Protein AF-A0A178MDK0-F1 (afdb_monomer)

Radius of gyration: 32.85 Å; Cα contacts (8 Å, |Δi|>4): 102; chains: 1; bounding box: 62×46×84 Å

Mean predicted aligned error: 22.07 Å

Organism: NCBI:txid1707952

Secondary structure (DSSP, 8-state):
--EEEPTTT--EEETT-SB-TTT--B--TTTTS----TTTT--------HHHHHHHHHHHHHHHHHHHHHHHHHHHHHHT-PPP-PPPPPPP---------------EEEEEEEEEEEEETTEEEEEEEEEEEEEE-

pLDDT: mean 79.76, std 14.76, range [47.38, 97.38]

Solvent-accessible surface area (backbone atoms only — not comparable to full-atom values): 9105 Å² total; per-residue (Å²): 136,77,62,24,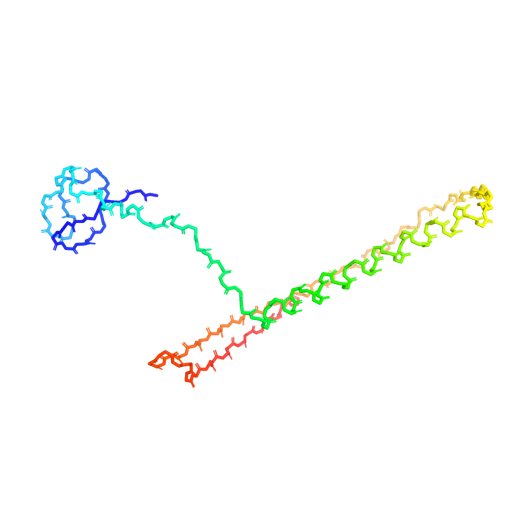44,35,87,89,77,62,49,78,33,60,74,84,48,59,44,36,92,85,79,60,48,75,49,58,89,74,68,36,61,74,82,76,67,92,66,85,75,65,80,78,77,80,81,71,51,76,68,54,50,52,54,55,50,51,55,51,49,54,54,52,51,54,52,51,50,54,53,48,53,54,52,50,47,64,72,71,55,75,79,76,83,77,78,82,76,82,80,78,87,73,78,86,76,81,75,85,81,72,84,82,83,73,69,48,75,48,77,49,75,48,76,49,76,43,68,54,98,89,41,82,75,45,76,48,78,50,77,48,79,46,77,46,118

Structure (mmCIF, N/CA/C/O backbone):
data_AF-A0A178MDK0-F1
#
_entry.id   AF-A0A178MDK0-F1
#
loop_
_atom_site.group_PDB
_atom_site.id
_atom_site.type_symbol
_atom_site.label_atom_id
_atom_site.label_alt_id
_atom_site.label_comp_id
_atom_site.label_asym_id
_atom_site.label_entity_id
_atom_site.label_seq_id
_atom_site.pdbx_PDB_ins_code
_atom_site.Cartn_x
_atom_site.Cartn_y
_atom_site.Cartn_z
_atom_site.occupancy
_atom_site.B_iso_or_equiv
_atom_site.auth_seq_id
_atom_site.auth_comp_id
_atom_site.auth_asym_id
_atom_site.auth_atom_id
_atom_site.pdbx_PDB_model_num
ATOM 1 N N . MET A 1 1 ? -3.480 -18.990 -11.744 1.00 57.44 1 MET A N 1
ATOM 2 C CA . MET A 1 1 ? -3.309 -19.579 -13.086 1.00 57.44 1 MET A CA 1
ATOM 3 C C . MET A 1 1 ? -1.819 -19.578 -13.375 1.00 57.44 1 MET A C 1
ATOM 5 O O . MET A 1 1 ? -1.194 -18.558 -13.122 1.00 57.44 1 MET A O 1
ATOM 9 N N . VAL A 1 2 ? -1.230 -20.722 -13.724 1.00 61.19 2 VAL A N 1
ATOM 10 C CA . VAL A 1 2 ? 0.216 -20.832 -13.983 1.00 61.19 2 VAL A CA 1
ATOM 11 C C . VAL A 1 2 ? 0.414 -20.754 -15.493 1.00 61.19 2 VAL A C 1
ATOM 13 O O . VAL A 1 2 ? -0.247 -21.485 -16.224 1.00 61.19 2 VAL A O 1
ATOM 16 N N . GLU A 1 3 ? 1.285 -19.862 -15.949 1.00 77.38 3 GLU A N 1
ATOM 17 C CA . GLU A 1 3 ? 1.542 -19.607 -17.370 1.00 77.38 3 GLU A CA 1
ATOM 18 C C . GLU A 1 3 ? 2.998 -19.940 -17.720 1.00 77.38 3 GLU A C 1
ATOM 20 O O . GLU A 1 3 ? 3.902 -19.781 -16.898 1.00 77.38 3 GLU A O 1
ATOM 25 N N . ARG A 1 4 ? 3.223 -20.400 -18.954 1.00 81.88 4 ARG A N 1
ATOM 26 C CA . ARG A 1 4 ? 4.541 -20.615 -19.563 1.00 81.88 4 ARG A CA 1
ATOM 27 C C . ARG A 1 4 ? 4.936 -19.393 -20.368 1.00 81.88 4 ARG A C 1
ATOM 29 O O . ARG A 1 4 ? 4.207 -18.977 -21.268 1.00 81.88 4 ARG A O 1
ATOM 36 N N . ILE A 1 5 ? 6.116 -18.854 -20.099 1.00 87.50 5 ILE A N 1
ATOM 37 C CA . ILE A 1 5 ? 6.654 -17.732 -20.868 1.00 87.50 5 ILE A CA 1
ATOM 38 C C . ILE A 1 5 ? 7.420 -18.283 -22.070 1.00 87.50 5 ILE A C 1
ATOM 40 O O . ILE A 1 5 ? 8.320 -19.104 -21.916 1.00 87.50 5 ILE A O 1
ATOM 44 N N . CYS A 1 6 ? 7.070 -17.836 -23.276 1.00 88.19 6 CYS A N 1
ATOM 45 C CA . CYS A 1 6 ? 7.813 -18.202 -24.479 1.00 88.19 6 CYS A CA 1
ATOM 46 C C . CYS A 1 6 ? 9.223 -17.578 -24.455 1.00 88.19 6 CYS A C 1
ATOM 48 O O . CYS A 1 6 ? 9.319 -16.352 -24.369 1.00 88.19 6 CYS A O 1
ATOM 50 N N . PRO A 1 7 ? 10.316 -18.348 -24.614 1.00 84.38 7 PRO A N 1
ATOM 51 C CA . PRO A 1 7 ? 11.670 -17.785 -24.595 1.00 84.38 7 PRO A CA 1
ATOM 52 C C . PRO A 1 7 ? 11.963 -16.885 -25.806 1.00 84.38 7 PRO A C 1
ATOM 54 O O . PRO A 1 7 ? 12.785 -15.979 -25.712 1.00 84.38 7 PRO A O 1
ATOM 57 N N . ALA A 1 8 ? 11.267 -17.086 -26.932 1.00 87.31 8 ALA A N 1
ATOM 58 C CA . ALA A 1 8 ? 11.483 -16.311 -28.154 1.00 87.31 8 ALA A CA 1
ATOM 59 C C . ALA A 1 8 ? 10.805 -14.929 -28.130 1.00 87.31 8 ALA A C 1
ATOM 61 O O . ALA A 1 8 ? 11.395 -13.948 -28.571 1.00 87.31 8 ALA A O 1
ATOM 62 N N . CYS A 1 9 ? 9.564 -14.835 -27.633 1.00 90.44 9 CYS A N 1
ATOM 63 C CA . CYS A 1 9 ? 8.771 -13.595 -27.697 1.00 90.44 9 CYS A CA 1
ATOM 64 C C . CYS A 1 9 ? 8.240 -13.095 -26.346 1.00 90.44 9 CYS A C 1
ATOM 66 O O . CYS A 1 9 ? 7.597 -12.051 -26.293 1.00 90.44 9 CYS A O 1
ATOM 68 N N . ARG A 1 10 ? 8.492 -13.827 -25.253 1.00 88.06 10 ARG A N 1
ATOM 69 C CA . ARG A 1 10 ? 8.030 -13.533 -23.884 1.00 88.06 10 ARG A CA 1
ATOM 70 C C . ARG A 1 10 ? 6.511 -13.462 -23.693 1.00 88.06 10 ARG A C 1
ATOM 72 O O . ARG A 1 10 ? 6.046 -13.000 -22.657 1.00 88.06 10 ARG A O 1
ATOM 79 N N . HIS A 1 11 ? 5.732 -13.962 -24.648 1.00 89.44 11 HIS A N 1
ATOM 80 C CA . HIS A 1 11 ? 4.286 -14.095 -24.493 1.00 89.44 11 HIS A CA 1
ATOM 81 C C . HIS A 1 11 ? 3.939 -15.162 -23.441 1.00 89.44 11 HIS A C 1
ATOM 83 O O . HIS A 1 11 ? 4.583 -16.217 -23.401 1.00 89.44 11 HIS A O 1
ATOM 89 N N . GLY A 1 12 ? 2.924 -14.896 -22.615 1.00 89.12 12 GLY A N 1
ATOM 90 C CA . GLY A 1 12 ? 2.361 -15.861 -21.670 1.00 89.12 12 GLY A CA 1
ATOM 91 C C . GLY A 1 12 ? 1.470 -16.862 -22.397 1.00 89.12 12 GLY A C 1
ATOM 92 O O . GLY A 1 12 ? 0.625 -16.481 -23.200 1.00 89.12 12 GLY A O 1
ATOM 93 N N . ASN A 1 13 ? 1.693 -18.153 -22.175 1.00 88.69 13 ASN A N 1
ATOM 94 C CA . ASN A 1 13 ? 0.929 -19.232 -22.793 1.00 88.69 13 ASN A CA 1
ATOM 95 C C . ASN A 1 13 ? 0.401 -20.181 -21.705 1.00 88.69 13 ASN A C 1
ATOM 97 O O . ASN A 1 13 ? 1.058 -20.350 -20.676 1.00 88.69 13 ASN A O 1
ATOM 101 N N . PRO A 1 14 ? -0.740 -20.851 -21.927 1.00 87.94 14 PRO A N 1
ATOM 102 C CA . PRO A 1 14 ? -1.184 -21.954 -21.077 1.00 87.94 14 PRO A CA 1
ATOM 103 C C . PRO A 1 14 ? -0.124 -23.063 -20.958 1.00 87.94 14 PRO A C 1
ATOM 105 O O . PRO A 1 14 ? 0.680 -23.265 -21.873 1.00 87.94 14 PRO A O 1
ATOM 108 N N . LEU A 1 15 ? -0.126 -23.806 -19.845 1.00 84.12 15 LEU A N 1
ATOM 109 C CA . LEU A 1 15 ? 0.815 -24.913 -19.599 1.00 84.12 15 LEU A CA 1
ATOM 110 C C . LEU A 1 15 ? 0.674 -26.054 -20.616 1.00 84.12 15 LEU A C 1
ATOM 112 O O . LEU A 1 15 ? 1.638 -26.779 -20.864 1.00 84.12 15 LEU A O 1
ATOM 116 N N . GLU A 1 16 ? -0.514 -26.196 -21.195 1.00 84.12 16 GLU A N 1
ATOM 117 C CA . GLU A 1 16 ? -0.902 -27.250 -22.127 1.00 84.12 16 GLU A CA 1
ATOM 118 C C . GLU A 1 16 ? -0.409 -26.977 -23.558 1.00 84.12 16 GLU A C 1
ATOM 120 O O . GLU A 1 16 ? -0.311 -27.900 -24.373 1.00 84.12 16 GLU A O 1
ATOM 125 N N . ASN A 1 17 ? -0.066 -25.724 -23.877 1.00 86.44 17 ASN A N 1
ATOM 126 C 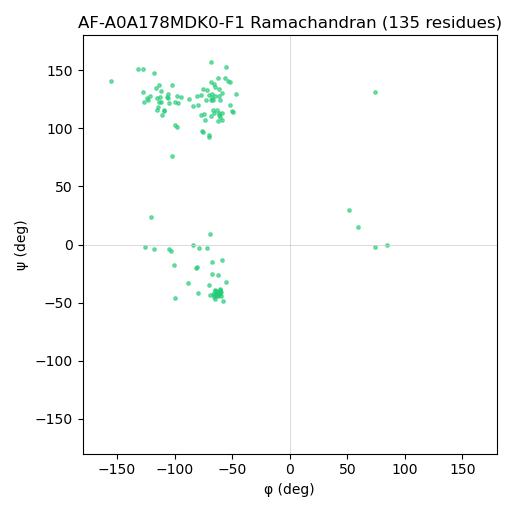CA . ASN A 1 17 ? 0.360 -25.341 -25.216 1.00 86.44 17 ASN A CA 1
ATOM 127 C C . ASN A 1 17 ? 1.770 -25.866 -25.522 1.00 86.44 17 ASN A C 1
ATOM 129 O O . ASN A 1 17 ? 2.742 -25.549 -24.837 1.00 86.44 17 ASN A O 1
ATOM 133 N N . ARG A 1 18 ? 1.893 -26.625 -26.620 1.00 86.81 18 ARG A N 1
ATOM 134 C CA . ARG A 1 18 ? 3.187 -27.093 -27.159 1.00 86.81 18 ARG A CA 1
ATOM 135 C C . ARG A 1 18 ? 3.903 -26.042 -28.011 1.00 86.81 18 ARG A C 1
ATOM 137 O O . ARG A 1 18 ? 5.113 -26.132 -28.192 1.00 86.81 18 ARG A O 1
ATOM 144 N N . TYR A 1 19 ? 3.161 -25.057 -28.512 1.00 89.94 19 TYR A N 1
ATOM 145 C CA . TYR A 1 19 ? 3.654 -23.966 -29.350 1.00 89.94 19 TYR A CA 1
ATOM 146 C C . TYR A 1 19 ? 3.132 -22.628 -28.832 1.00 89.94 19 TYR A C 1
ATOM 148 O O . TYR A 1 19 ? 2.048 -22.556 -28.250 1.00 89.94 19 TYR A O 1
ATOM 156 N N . CYS A 1 20 ? 3.896 -21.562 -29.050 1.00 92.12 20 CYS A N 1
ATOM 157 C CA . CYS A 1 20 ? 3.491 -20.224 -28.658 1.00 92.12 20 CYS A CA 1
ATOM 158 C C . CYS A 1 20 ? 2.342 -19.706 -29.533 1.00 92.12 20 CYS A C 1
ATOM 160 O O . CYS A 1 20 ? 2.469 -19.667 -30.755 1.00 92.12 20 CYS A O 1
ATOM 162 N N . GLY A 1 21 ? 1.269 -19.218 -28.905 1.00 91.50 21 GLY A N 1
ATOM 163 C CA . GLY A 1 21 ? 0.131 -18.607 -29.601 1.00 91.50 21 GLY A CA 1
ATOM 164 C C . GLY A 1 21 ? 0.446 -17.276 -30.296 1.00 91.50 21 GLY A C 1
ATOM 165 O O . GLY A 1 21 ? -0.335 -16.839 -31.132 1.00 91.50 21 GLY A O 1
ATOM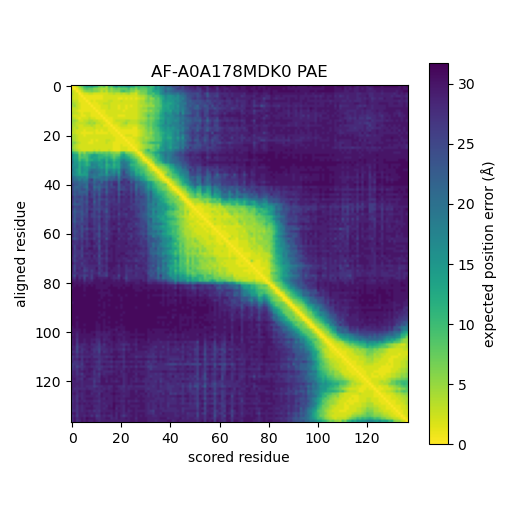 166 N N . ALA A 1 22 ? 1.582 -16.642 -29.980 1.00 93.94 22 ALA A N 1
ATOM 167 C CA . ALA A 1 22 ? 1.999 -15.375 -30.583 1.00 93.94 22 ALA A CA 1
ATOM 168 C C . ALA A 1 22 ? 3.039 -15.544 -31.703 1.00 93.94 22 ALA A C 1
ATOM 170 O O . ALA A 1 22 ? 2.906 -14.928 -32.754 1.00 93.94 22 ALA A O 1
ATOM 171 N N . CYS A 1 23 ? 4.082 -16.359 -31.494 1.00 93.62 23 CYS A N 1
ATOM 172 C CA . CYS A 1 23 ? 5.189 -16.492 -32.454 1.00 93.62 23 CYS A CA 1
ATOM 173 C C . CYS A 1 23 ? 5.365 -17.896 -33.055 1.00 93.62 23 CYS A C 1
ATOM 175 O O . CYS A 1 23 ? 6.256 -18.089 -33.875 1.00 93.62 23 CYS A O 1
ATOM 177 N N . GLY A 1 24 ? 4.578 -18.890 -32.630 1.00 92.19 24 GLY A N 1
ATOM 178 C CA . GLY A 1 24 ? 4.662 -20.267 -33.132 1.00 92.19 24 GLY A CA 1
ATOM 179 C C . GLY A 1 24 ? 5.868 -21.083 -32.647 1.00 92.19 24 GLY A C 1
ATOM 180 O O . GLY A 1 24 ? 5.960 -22.265 -32.967 1.00 92.19 24 GLY A O 1
ATOM 181 N N . ALA A 1 25 ? 6.781 -20.505 -31.858 1.00 90.38 25 ALA A N 1
ATOM 182 C CA . ALA A 1 25 ? 7.943 -21.226 -31.332 1.00 90.38 25 ALA A CA 1
ATOM 183 C C . ALA A 1 25 ? 7.531 -22.394 -30.419 1.00 90.38 25 ALA A C 1
ATOM 185 O O . ALA A 1 25 ? 6.567 -22.282 -29.656 1.00 90.38 25 ALA A O 1
ATOM 186 N N . ALA A 1 26 ? 8.275 -23.502 -30.474 1.00 88.88 26 ALA A N 1
ATOM 187 C CA . ALA A 1 26 ? 8.051 -24.655 -29.606 1.00 88.88 26 ALA A CA 1
ATOM 188 C C . ALA A 1 26 ? 8.314 -24.293 -28.134 1.00 88.88 26 ALA A C 1
ATOM 190 O O . ALA A 1 26 ? 9.304 -23.641 -27.808 1.00 88.88 26 ALA A O 1
ATOM 191 N N . LEU A 1 27 ? 7.417 -24.726 -27.248 1.00 85.44 27 LEU A N 1
ATOM 192 C CA . LEU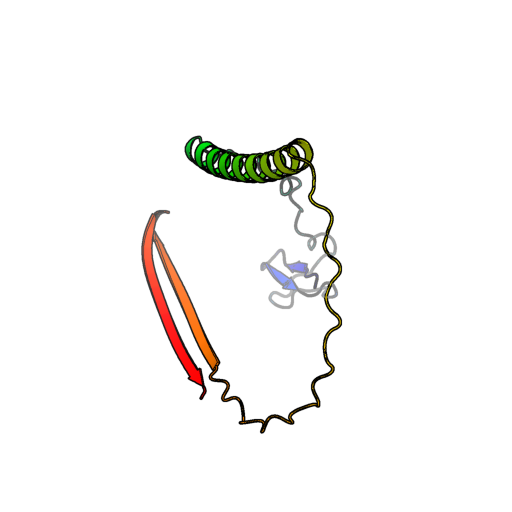 A 1 27 ? 7.514 -24.544 -25.801 1.00 85.44 27 LEU A CA 1
ATOM 193 C C . LEU A 1 27 ? 7.979 -25.866 -25.175 1.00 85.44 27 LEU A C 1
ATOM 195 O O . LEU A 1 27 ? 7.185 -26.641 -24.637 1.00 85.44 27 LEU A O 1
ATOM 199 N N . THR A 1 28 ? 9.272 -26.160 -25.311 1.00 74.75 28 THR A N 1
ATOM 200 C CA . THR A 1 28 ? 9.928 -27.345 -24.743 1.00 74.75 28 THR A CA 1
ATOM 201 C C . THR A 1 28 ? 9.827 -27.336 -23.216 1.00 74.75 28 THR A C 1
ATOM 203 O O . THR A 1 28 ? 10.010 -26.311 -22.566 1.00 74.75 28 THR A O 1
ATOM 206 N N . GLY A 1 29 ? 9.466 -28.483 -22.626 1.00 65.00 29 GLY A N 1
ATOM 207 C CA . GLY A 1 29 ? 8.927 -28.589 -21.259 1.00 65.00 29 GLY A CA 1
ATOM 208 C C . GLY A 1 29 ? 9.805 -28.073 -20.111 1.00 65.00 29 GLY A C 1
ATOM 209 O O . GLY A 1 29 ? 9.273 -27.876 -19.021 1.00 65.00 29 GLY A O 1
ATOM 210 N N . ASN A 1 30 ? 11.089 -27.804 -20.358 1.00 60.62 30 ASN A N 1
ATOM 211 C CA . ASN A 1 30 ? 12.027 -27.266 -19.370 1.00 60.62 30 ASN A CA 1
ATOM 212 C C . ASN A 1 30 ? 12.269 -25.753 -19.497 1.00 60.62 30 ASN A C 1
ATOM 214 O O . ASN A 1 30 ? 12.708 -25.144 -18.528 1.00 60.62 30 ASN A O 1
ATOM 218 N N . ASP A 1 31 ? 11.935 -25.125 -20.629 1.00 58.94 31 ASP A N 1
ATOM 219 C CA . ASP A 1 31 ? 12.211 -23.694 -20.871 1.00 58.94 31 ASP A CA 1
ATOM 220 C C . ASP A 1 31 ? 11.132 -22.766 -20.288 1.00 58.94 31 ASP A C 1
ATOM 222 O O . ASP A 1 31 ? 11.195 -21.545 -20.407 1.00 58.94 31 ASP A O 1
ATOM 226 N N . ALA A 1 32 ? 10.108 -23.356 -19.669 1.00 55.69 32 ALA A N 1
ATOM 227 C CA . ALA A 1 32 ? 8.876 -22.688 -19.277 1.00 55.69 32 ALA A CA 1
ATOM 228 C C . ALA A 1 32 ? 8.746 -22.395 -17.775 1.00 55.69 32 ALA A C 1
ATOM 230 O O . ALA A 1 32 ? 7.767 -21.778 -17.352 1.00 55.69 32 ALA A O 1
ATOM 231 N N . LEU A 1 33 ? 9.707 -22.831 -16.962 1.00 60.44 33 LEU A N 1
ATOM 232 C CA . LEU A 1 33 ? 9.801 -22.428 -15.566 1.00 60.44 33 LEU A CA 1
ATOM 233 C C . LEU A 1 33 ? 10.861 -21.338 -15.510 1.00 60.44 33 LEU A C 1
ATOM 235 O O . LEU A 1 33 ? 12.049 -21.626 -15.620 1.00 60.44 33 LEU A O 1
ATOM 239 N N . ALA A 1 34 ? 10.426 -20.081 -15.395 1.00 56.66 34 ALA A N 1
ATOM 240 C CA . ALA A 1 34 ? 11.345 -18.971 -15.179 1.00 56.66 34 ALA A CA 1
ATOM 241 C C . ALA A 1 34 ? 12.335 -19.357 -14.060 1.00 56.66 34 ALA A C 1
ATOM 243 O O . ALA A 1 34 ? 11.875 -19.833 -13.013 1.00 56.66 34 ALA A O 1
ATOM 244 N N . PRO A 1 35 ? 13.659 -19.198 -14.262 1.00 55.38 35 PRO A N 1
ATOM 245 C CA . PRO A 1 35 ? 14.643 -19.460 -13.224 1.00 55.38 35 PRO A CA 1
ATOM 246 C C . PRO A 1 35 ? 14.221 -18.732 -11.951 1.00 55.38 35 PRO A C 1
ATOM 248 O O . PRO A 1 35 ? 14.109 -17.505 -11.918 1.00 55.38 35 PRO A O 1
ATOM 251 N N . ARG A 1 36 ? 13.897 -19.494 -10.906 1.00 55.69 36 ARG A N 1
ATOM 252 C CA . ARG A 1 36 ? 13.585 -18.919 -9.606 1.00 55.69 36 ARG A CA 1
ATOM 253 C C . ARG A 1 36 ? 14.918 -18.506 -9.001 1.00 55.69 36 ARG A C 1
ATOM 255 O O . ARG A 1 36 ? 15.615 -19.352 -8.454 1.00 55.69 36 ARG A O 1
ATOM 262 N N . GLU A 1 37 ? 15.271 -17.231 -9.138 1.00 61.56 37 GLU A N 1
ATOM 263 C CA . GLU A 1 37 ? 16.434 -16.637 -8.475 1.00 61.56 37 GLU A CA 1
ATOM 264 C C . GLU A 1 37 ? 16.393 -16.997 -6.975 1.00 61.56 37 GLU A C 1
ATOM 266 O O . GLU A 1 37 ? 15.473 -16.565 -6.266 1.00 61.56 37 GLU A O 1
ATOM 271 N N . PRO A 1 38 ? 17.350 -17.791 -6.456 1.00 58.44 38 PRO A N 1
ATOM 272 C CA . PRO A 1 38 ? 17.335 -18.271 -5.072 1.00 58.44 38 PRO A CA 1
ATOM 273 C C . PRO A 1 38 ? 17.582 -17.167 -4.020 1.00 58.44 38 PRO A C 1
ATOM 275 O O . PRO A 1 38 ? 17.723 -17.468 -2.839 1.00 58.44 38 PRO A O 1
ATOM 278 N N . GLY A 1 39 ? 17.601 -15.887 -4.414 1.00 56.69 39 GLY A N 1
ATOM 279 C CA . GLY A 1 39 ? 17.846 -14.736 -3.536 1.00 56.69 39 GLY A CA 1
ATOM 280 C C . GLY A 1 39 ? 16.613 -13.919 -3.127 1.00 56.69 39 GLY A C 1
ATOM 281 O O . GLY A 1 39 ? 16.734 -13.021 -2.297 1.00 56.69 39 GLY A O 1
ATOM 282 N N . ALA A 1 40 ? 15.418 -14.198 -3.661 1.00 57.41 40 ALA A N 1
ATOM 283 C CA . ALA A 1 40 ? 14.243 -13.330 -3.466 1.00 57.41 40 ALA A CA 1
ATOM 284 C C . ALA A 1 40 ? 13.626 -13.355 -2.048 1.00 57.41 40 ALA A C 1
ATOM 286 O O . ALA A 1 40 ? 12.672 -12.626 -1.783 1.00 57.41 40 ALA A O 1
ATOM 287 N N . LEU A 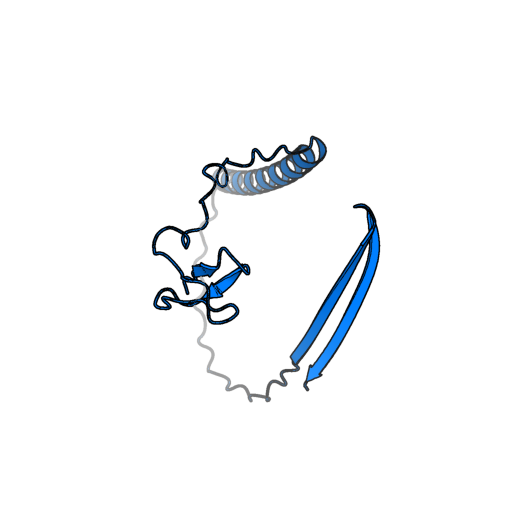1 41 ? 14.151 -14.180 -1.135 1.00 60.19 41 LEU A N 1
ATOM 288 C CA . LEU A 1 41 ? 13.659 -14.318 0.243 1.00 60.19 41 LEU A CA 1
ATOM 289 C C . LEU A 1 41 ? 14.724 -13.984 1.296 1.00 60.19 41 LEU A C 1
ATOM 291 O O . LEU A 1 41 ? 14.624 -14.440 2.434 1.00 60.19 41 LEU A O 1
ATOM 295 N N . ALA A 1 42 ? 15.738 -13.185 0.953 1.00 63.44 42 ALA A N 1
ATOM 296 C CA . ALA A 1 42 ? 16.598 -12.618 1.984 1.00 63.44 42 ALA A CA 1
ATOM 297 C C . ALA A 1 42 ? 15.735 -11.741 2.917 1.00 63.44 42 ALA A C 1
ATOM 299 O O . ALA A 1 42 ? 15.040 -10.843 2.423 1.00 63.44 42 ALA A O 1
ATOM 300 N N . PRO A 1 43 ? 15.734 -11.978 4.244 1.00 62.00 43 PRO A N 1
ATOM 301 C CA . PRO A 1 43 ? 15.036 -11.103 5.170 1.00 62.00 43 PRO A CA 1
ATOM 302 C C . PRO A 1 43 ? 15.625 -9.704 5.009 1.00 62.00 43 PRO A C 1
ATOM 304 O O . PRO A 1 43 ? 16.801 -9.475 5.291 1.00 62.00 43 PRO A O 1
ATOM 307 N N . ARG A 1 44 ? 14.814 -8.767 4.507 1.00 62.09 44 ARG A N 1
ATOM 308 C CA . ARG A 1 44 ? 15.174 -7.352 4.480 1.00 62.09 44 ARG A CA 1
ATOM 309 C C . ARG A 1 44 ? 15.429 -6.935 5.920 1.00 62.09 44 ARG A C 1
ATOM 311 O O . ARG A 1 44 ? 14.492 -6.809 6.706 1.00 62.09 44 ARG A O 1
ATOM 318 N N . THR A 1 45 ? 16.693 -6.731 6.267 1.00 68.69 45 THR A N 1
ATOM 319 C CA . THR A 1 45 ? 17.052 -6.044 7.498 1.00 68.69 45 THR A CA 1
ATOM 320 C C . THR A 1 45 ? 16.495 -4.630 7.379 1.00 68.69 45 THR A C 1
ATOM 322 O O . THR A 1 45 ? 16.947 -3.817 6.576 1.00 68.69 45 THR A O 1
ATOM 325 N N . LEU A 1 46 ? 15.419 -4.357 8.117 1.00 69.12 46 LEU A N 1
ATOM 326 C CA . LEU A 1 46 ? 14.835 -3.026 8.198 1.00 69.12 46 LEU A CA 1
ATOM 327 C C . LEU A 1 46 ? 15.808 -2.153 8.992 1.00 69.12 46 LEU A C 1
ATOM 329 O O . LEU A 1 46 ? 15.778 -2.121 10.219 1.00 69.12 46 LEU A O 1
ATOM 333 N N . SER A 1 47 ? 16.710 -1.472 8.292 1.00 71.19 47 SER A N 1
ATOM 334 C CA . SER A 1 47 ? 17.557 -0.442 8.882 1.00 71.19 47 SER A CA 1
ATOM 335 C C . SER A 1 47 ? 16.685 0.769 9.216 1.00 71.19 47 SER A C 1
ATOM 337 O O . SER A 1 47 ? 16.402 1.600 8.352 1.00 71.19 47 SER A O 1
ATOM 339 N N . LEU A 1 48 ? 16.211 0.843 10.459 1.00 77.31 48 LEU A N 1
ATOM 340 C CA . LEU A 1 48 ? 15.476 2.000 10.961 1.00 77.31 48 LEU A CA 1
ATOM 341 C C . LEU A 1 48 ? 16.439 3.170 11.160 1.00 77.31 48 LEU A C 1
ATOM 343 O O . LEU A 1 48 ? 17.499 3.025 11.770 1.00 77.31 48 LEU A O 1
ATOM 347 N N . SER A 1 49 ? 16.056 4.349 10.675 1.00 84.50 49 SER A N 1
ATOM 348 C CA . SER A 1 49 ? 16.828 5.560 10.935 1.00 84.50 49 SER A CA 1
ATOM 349 C C . SER A 1 49 ? 16.744 5.956 12.421 1.00 84.50 49 SER A C 1
ATOM 351 O O . SER A 1 49 ? 15.762 5.632 13.102 1.00 84.50 49 SER A O 1
ATOM 353 N N . PRO A 1 50 ? 17.721 6.719 12.952 1.00 83.50 50 PRO A N 1
ATOM 354 C CA . PRO A 1 50 ? 17.666 7.223 14.328 1.00 83.50 50 PRO A CA 1
ATOM 355 C C . PRO A 1 50 ? 16.388 8.020 14.635 1.00 83.50 50 PRO A C 1
ATOM 357 O O . PRO A 1 50 ? 15.876 7.979 15.755 1.00 83.50 50 PRO A O 1
ATOM 360 N N . ALA A 1 51 ? 15.839 8.719 13.636 1.00 83.44 51 ALA A N 1
ATOM 361 C CA . ALA A 1 51 ? 14.586 9.456 13.763 1.00 83.44 51 ALA A CA 1
ATOM 362 C C . ALA A 1 51 ? 13.374 8.519 13.919 1.00 83.44 51 ALA A C 1
ATOM 364 O O . ALA A 1 51 ? 12.538 8.745 14.793 1.00 83.44 51 ALA A O 1
ATOM 365 N N . GLN A 1 52 ? 13.310 7.435 13.137 1.00 84.44 52 GLN A N 1
ATOM 366 C CA . GLN A 1 52 ? 12.251 6.425 13.252 1.00 84.44 52 GLN A CA 1
ATOM 367 C C . GLN A 1 52 ? 12.302 5.702 14.604 1.00 84.44 52 GLN A C 1
ATOM 369 O O . GLN A 1 52 ? 11.263 5.510 15.233 1.00 84.44 52 GLN A O 1
ATOM 374 N N . MET A 1 53 ? 13.500 5.378 15.110 1.00 86.12 53 MET A N 1
ATOM 375 C CA . MET A 1 53 ? 13.653 4.801 16.453 1.00 86.12 53 MET A CA 1
ATOM 376 C C . MET A 1 53 ? 13.114 5.723 17.552 1.00 86.12 53 MET A C 1
ATOM 378 O O . MET A 1 53 ? 12.441 5.251 18.468 1.00 86.12 53 MET A O 1
ATOM 382 N N . ARG A 1 54 ? 13.348 7.039 17.453 1.00 85.44 54 ARG A N 1
ATOM 383 C CA . ARG A 1 54 ? 12.800 8.015 18.413 1.00 85.44 54 ARG A CA 1
ATOM 384 C C . ARG A 1 54 ? 11.273 8.046 18.402 1.00 85.44 54 ARG A C 1
ATOM 386 O O . ARG A 1 54 ? 10.667 8.093 19.468 1.00 85.44 54 ARG A O 1
ATOM 393 N N . GLN A 1 55 ? 10.656 7.989 17.224 1.00 84.88 55 GLN A N 1
ATOM 394 C CA . GLN A 1 55 ? 9.195 7.986 17.095 1.00 84.88 55 GLN A CA 1
ATOM 395 C C . GLN A 1 55 ? 8.570 6.714 17.682 1.00 84.88 55 GLN A C 1
ATOM 397 O O . GLN A 1 55 ? 7.621 6.799 18.460 1.00 84.88 55 GLN A O 1
ATOM 402 N N . ILE A 1 56 ? 9.141 5.545 17.373 1.00 85.50 56 ILE A N 1
ATOM 403 C CA . ILE A 1 56 ? 8.687 4.260 17.927 1.00 85.50 56 ILE A CA 1
ATOM 404 C C . ILE A 1 56 ? 8.861 4.245 19.453 1.00 85.50 56 ILE A C 1
ATOM 406 O O . ILE A 1 56 ? 7.945 3.855 20.178 1.00 85.50 56 ILE A O 1
ATOM 410 N N . GLY A 1 57 ? 10.002 4.729 19.953 1.00 87.81 57 GLY A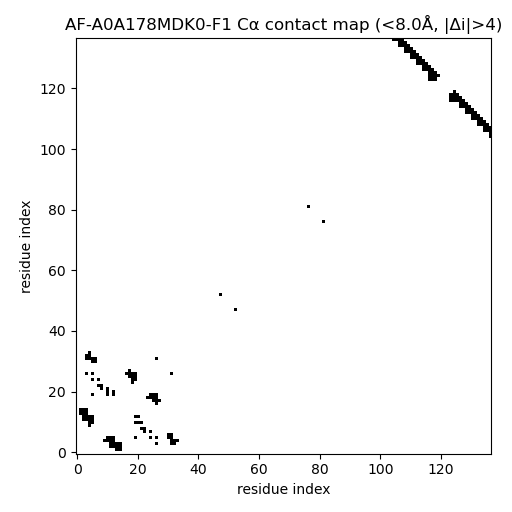 N 1
ATOM 411 C CA . GLY A 1 57 ? 10.266 4.834 21.387 1.00 87.81 57 GLY A CA 1
ATOM 412 C C . GLY A 1 57 ? 9.271 5.743 22.115 1.00 87.81 57 GLY A C 1
ATOM 413 O O . GLY A 1 57 ? 8.774 5.378 23.178 1.00 87.81 57 GLY A O 1
ATOM 414 N N . ALA A 1 58 ? 8.921 6.891 21.528 1.00 87.06 58 ALA A N 1
ATOM 415 C CA . ALA A 1 58 ? 7.940 7.807 22.108 1.00 87.06 58 ALA A CA 1
ATOM 416 C C . ALA A 1 58 ? 6.540 7.176 22.209 1.00 87.06 58 ALA A C 1
ATOM 418 O O . ALA A 1 58 ? 5.885 7.287 23.246 1.00 87.06 58 ALA A O 1
ATOM 419 N N . ALA A 1 59 ? 6.099 6.465 21.166 1.00 86.62 59 ALA A N 1
ATOM 420 C CA . ALA A 1 59 ? 4.815 5.766 21.177 1.00 86.62 59 ALA A CA 1
ATOM 421 C C . ALA A 1 59 ? 4.770 4.655 22.242 1.00 86.62 59 ALA A C 1
ATOM 423 O O . ALA A 1 59 ? 3.795 4.545 22.987 1.00 86.62 59 ALA A O 1
ATOM 424 N N . LEU A 1 60 ? 5.850 3.874 22.366 1.00 92.31 60 LEU A N 1
ATOM 425 C CA . LEU A 1 60 ? 5.977 2.840 23.397 1.00 92.31 60 LEU A CA 1
ATOM 426 C C . LEU A 1 60 ? 5.936 3.426 24.815 1.00 92.31 60 LEU A C 1
ATOM 428 O O . LEU A 1 60 ? 5.264 2.872 25.685 1.00 92.31 60 LEU A O 1
ATOM 432 N N . ALA A 1 61 ? 6.606 4.559 25.046 1.00 91.62 61 ALA A N 1
ATOM 433 C CA . ALA A 1 61 ? 6.615 5.223 26.347 1.00 91.62 61 ALA A CA 1
ATOM 434 C C . ALA A 1 61 ? 5.213 5.690 26.772 1.00 91.62 61 ALA A C 1
ATOM 436 O O . ALA A 1 61 ? 4.814 5.485 27.920 1.00 91.62 61 ALA A O 1
ATOM 437 N N . LEU A 1 62 ? 4.437 6.260 25.843 1.00 90.12 62 LEU A N 1
ATOM 438 C CA . LEU A 1 62 ? 3.052 6.661 26.107 1.00 90.12 62 LEU A CA 1
ATOM 439 C C . LEU A 1 62 ? 2.169 5.453 26.447 1.00 90.12 62 LEU A C 1
ATOM 441 O O . LEU A 1 62 ? 1.419 5.498 27.422 1.00 90.12 62 LEU A O 1
ATOM 445 N N . GLY A 1 63 ? 2.305 4.349 25.705 1.00 88.31 63 GLY A N 1
ATOM 446 C CA . GLY A 1 63 ? 1.602 3.101 26.012 1.00 88.31 63 GLY A CA 1
ATOM 447 C C . GLY A 1 63 ? 1.929 2.578 27.415 1.00 88.31 63 GLY A C 1
ATOM 448 O O . GLY A 1 63 ? 1.022 2.316 28.207 1.00 88.31 63 GLY A O 1
ATOM 449 N N . ALA A 1 64 ? 3.213 2.515 27.774 1.00 92.81 64 ALA A N 1
ATOM 450 C CA . ALA A 1 64 ? 3.648 2.080 29.102 1.00 92.81 64 ALA A CA 1
ATOM 451 C C . ALA A 1 64 ? 3.105 2.979 30.230 1.00 92.81 64 ALA A C 1
ATOM 453 O O . ALA A 1 64 ? 2.680 2.471 31.270 1.00 92.81 64 ALA A O 1
ATOM 454 N N . ALA A 1 65 ? 3.050 4.297 30.014 1.00 91.88 65 ALA A N 1
ATOM 455 C CA . ALA A 1 65 ? 2.498 5.237 30.986 1.00 91.88 65 ALA A CA 1
ATOM 456 C C . ALA A 1 65 ? 1.004 4.988 31.252 1.00 91.88 65 ALA A C 1
ATOM 458 O O . ALA A 1 65 ? 0.582 4.978 32.408 1.00 91.88 65 ALA A O 1
ATOM 459 N N . THR A 1 66 ? 0.205 4.722 30.212 1.00 90.12 66 THR A N 1
ATOM 460 C CA . THR A 1 66 ? -1.229 4.419 30.393 1.00 90.12 66 THR A CA 1
ATOM 461 C C . THR A 1 66 ? -1.455 3.149 31.214 1.00 90.12 66 THR A C 1
ATOM 463 O O . THR A 1 66 ? -2.281 3.143 32.129 1.00 90.12 66 THR A O 1
ATOM 466 N N . LEU A 1 67 ? -0.663 2.100 30.965 1.00 91.44 67 LEU A N 1
ATOM 467 C CA . LEU A 1 67 ? -0.721 0.861 31.742 1.00 91.44 67 LEU A CA 1
ATOM 468 C C . LEU A 1 67 ? -0.320 1.091 33.203 1.00 91.44 67 LEU A C 1
ATOM 470 O O . LEU A 1 67 ? -0.992 0.596 34.108 1.00 91.44 67 LEU A O 1
ATOM 474 N N . ALA A 1 68 ? 0.730 1.879 33.452 1.00 92.56 68 ALA A N 1
ATOM 475 C CA . ALA A 1 68 ? 1.163 2.212 34.806 1.00 92.56 68 ALA A CA 1
ATOM 476 C C . ALA A 1 68 ? 0.071 2.950 35.603 1.00 92.56 68 ALA A C 1
ATOM 478 O O . ALA A 1 68 ? -0.126 2.661 36.785 1.00 92.56 68 ALA A O 1
ATOM 479 N N . VAL A 1 69 ? -0.682 3.850 34.959 1.00 93.62 69 VAL A N 1
ATOM 480 C CA . VAL A 1 69 ? -1.800 4.570 35.591 1.00 93.62 69 VAL A CA 1
ATOM 481 C C . VAL A 1 69 ? -2.934 3.618 35.982 1.00 93.62 69 VAL A C 1
ATOM 483 O O . VAL A 1 69 ? -3.406 3.677 37.118 1.00 93.62 69 VAL A O 1
ATOM 486 N N . GLU A 1 70 ? -3.357 2.713 35.095 1.00 89.19 70 GLU A N 1
ATOM 487 C CA . GLU A 1 70 ? -4.436 1.758 35.405 1.00 89.19 70 GLU A CA 1
ATOM 488 C C . GLU A 1 70 ? -4.034 0.763 36.502 1.00 89.19 70 GLU A C 1
ATOM 490 O O . GLU A 1 70 ? -4.791 0.537 37.453 1.00 89.19 70 GLU A O 1
ATOM 495 N N . VAL A 1 71 ? -2.809 0.228 36.437 1.00 93.75 71 VAL A N 1
ATOM 496 C CA . VAL A 1 71 ? -2.270 -0.657 37.481 1.00 93.75 71 VAL A CA 1
ATOM 497 C C . VAL A 1 71 ? -2.168 0.085 38.815 1.00 93.75 71 VAL A C 1
ATOM 499 O O . VAL A 1 71 ? -2.608 -0.434 39.844 1.00 93.75 71 VAL A O 1
ATOM 502 N N . GLY A 1 72 ? -1.667 1.324 38.807 1.00 91.94 72 GLY A N 1
ATOM 503 C CA . GLY A 1 72 ? -1.595 2.177 39.992 1.00 91.94 72 GLY A CA 1
ATOM 504 C C . GLY A 1 72 ? -2.973 2.444 40.601 1.00 91.94 72 GLY A C 1
ATOM 505 O O . GLY A 1 72 ? -3.156 2.296 41.809 1.00 91.94 72 GLY A O 1
ATOM 506 N N . LYS A 1 73 ? -3.980 2.744 39.773 1.00 90.00 73 LYS A N 1
ATOM 507 C CA . LYS A 1 73 ? -5.370 2.956 40.208 1.00 90.00 73 LYS A CA 1
ATOM 508 C C . LYS A 1 73 ? -5.995 1.691 40.796 1.00 90.00 73 LYS A C 1
ATOM 510 O O . LYS A 1 73 ? -6.747 1.769 41.770 1.00 90.00 73 LYS A O 1
ATOM 515 N N . ALA A 1 74 ? -5.722 0.524 40.216 1.00 88.62 74 ALA A N 1
ATOM 516 C CA . ALA A 1 74 ? -6.190 -0.757 40.740 1.00 88.62 74 ALA A CA 1
ATOM 517 C C . ALA A 1 74 ? -5.535 -1.091 42.090 1.00 88.62 74 ALA A C 1
ATOM 519 O O . ALA A 1 74 ? -6.221 -1.506 43.026 1.00 88.62 74 ALA A O 1
ATOM 520 N N . TRP A 1 75 ? -4.229 -0.851 42.220 1.00 91.50 75 TRP A N 1
ATOM 521 C CA . TRP A 1 75 ? -3.499 -1.035 43.472 1.00 91.50 75 TRP A CA 1
ATOM 522 C C . TRP A 1 75 ? -3.981 -0.077 44.570 1.00 91.50 75 TRP A C 1
ATOM 524 O O . TRP A 1 75 ? -4.240 -0.509 45.694 1.00 91.50 75 TRP A O 1
ATOM 534 N N . LEU A 1 76 ? -4.202 1.201 44.236 1.00 89.56 76 LEU A N 1
ATOM 535 C CA . LEU A 1 76 ? -4.706 2.205 45.177 1.00 89.56 76 LEU A CA 1
ATOM 536 C C . LEU A 1 76 ? -6.105 1.839 45.702 1.00 89.56 76 LEU A C 1
ATOM 538 O O . LEU A 1 76 ? -6.347 1.920 46.903 1.00 89.56 76 LEU A O 1
ATOM 542 N N . ARG A 1 77 ? -7.007 1.361 44.827 1.00 86.38 77 ARG A N 1
ATOM 543 C CA . ARG A 1 77 ? -8.341 0.864 45.224 1.00 86.38 77 ARG A CA 1
ATOM 544 C C . ARG A 1 77 ? -8.265 -0.319 46.188 1.00 86.38 77 ARG A C 1
ATOM 546 O O . ARG A 1 77 ? -9.034 -0.366 47.141 1.00 86.38 77 ARG A O 1
ATOM 553 N N . ARG A 1 78 ? -7.328 -1.251 45.975 1.00 85.00 78 ARG A N 1
ATOM 554 C CA . ARG A 1 78 ? -7.098 -2.363 46.914 1.00 85.00 78 ARG A CA 1
ATOM 555 C C . ARG A 1 78 ? -6.593 -1.864 48.266 1.00 85.00 78 ARG A C 1
ATOM 557 O O . ARG A 1 78 ? -7.035 -2.368 49.291 1.00 85.00 78 ARG A O 1
ATOM 564 N N . ARG A 1 79 ? -5.704 -0.865 48.274 1.00 86.69 79 ARG A N 1
ATOM 565 C CA . ARG A 1 79 ? -5.119 -0.315 49.505 1.00 86.69 79 ARG A CA 1
ATOM 566 C C . ARG A 1 79 ? -6.117 0.488 50.344 1.00 86.69 79 ARG A C 1
ATOM 568 O O . ARG A 1 79 ? -6.033 0.441 51.563 1.00 86.69 79 ARG A O 1
ATOM 575 N N . MET A 1 80 ? -7.045 1.207 49.711 1.00 84.88 80 MET A N 1
ATOM 576 C CA . MET A 1 80 ? -8.037 2.037 50.413 1.00 84.88 80 MET A CA 1
ATOM 577 C C . MET A 1 80 ? -9.212 1.243 51.008 1.00 84.88 80 MET A C 1
ATOM 579 O O . MET A 1 80 ? -10.042 1.831 51.692 1.00 84.88 80 MET A O 1
ATOM 583 N N . GLY A 1 81 ? -9.272 -0.076 50.788 1.00 68.12 81 GLY A N 1
ATOM 584 C CA . GLY A 1 81 ? -10.411 -0.899 51.191 1.00 68.12 81 GLY A CA 1
ATOM 585 C C . GLY A 1 81 ? -11.608 -0.666 50.266 1.00 68.12 81 GLY A C 1
ATOM 586 O O . GLY A 1 81 ? -11.973 0.457 49.935 1.00 68.12 81 GLY A O 1
ATOM 587 N N . THR A 1 82 ? -12.210 -1.747 49.781 1.00 59.78 82 THR A N 1
ATOM 588 C CA . THR A 1 82 ? -13.380 -1.666 48.895 1.00 59.78 82 THR A CA 1
ATOM 589 C C . THR A 1 82 ? -14.627 -1.407 49.749 1.00 59.78 82 THR A C 1
ATOM 591 O O . THR A 1 82 ? -14.923 -2.259 50.588 1.00 59.78 82 THR A O 1
ATOM 594 N N . PRO A 1 83 ? -15.386 -0.304 49.582 1.00 61.38 83 PRO A N 1
ATOM 595 C CA . PRO A 1 83 ? -16.745 -0.264 50.107 1.00 61.38 83 PRO A CA 1
ATOM 596 C C . PRO A 1 83 ? -17.570 -1.311 49.352 1.00 61.38 83 PRO A C 1
ATOM 598 O O . PRO A 1 83 ? -17.535 -1.373 48.121 1.00 61.38 83 PRO A O 1
ATOM 601 N N . ALA A 1 84 ? -18.248 -2.177 50.106 1.00 58.44 84 ALA A N 1
ATOM 602 C CA . ALA A 1 84 ? -19.070 -3.259 49.578 1.00 58.44 84 ALA A CA 1
ATOM 603 C C . ALA A 1 84 ? -20.068 -2.733 48.527 1.00 58.44 84 ALA A C 1
ATOM 605 O O . ALA A 1 84 ? -20.639 -1.656 48.723 1.00 58.44 84 ALA A O 1
ATOM 606 N N . PRO A 1 85 ? -20.303 -3.461 47.420 1.00 59.22 85 PRO A N 1
ATOM 607 C CA . PRO A 1 85 ? -21.322 -3.067 46.461 1.00 59.22 85 PRO A CA 1
ATOM 608 C C . PRO A 1 85 ? -22.689 -3.113 47.152 1.00 59.22 85 PRO A C 1
ATOM 610 O O . PRO A 1 85 ? -23.151 -4.171 47.576 1.00 59.22 85 PRO A O 1
ATOM 613 N N . VAL A 1 86 ? -23.324 -1.948 47.282 1.00 60.97 86 VAL A N 1
ATOM 614 C CA . VAL A 1 86 ? -24.737 -1.844 47.648 1.00 60.97 86 VAL A CA 1
ATOM 615 C C . VAL A 1 86 ? -25.536 -2.547 46.550 1.00 60.97 86 VAL A C 1
ATOM 617 O O . VAL A 1 86 ? -25.319 -2.293 45.364 1.00 60.97 86 VAL A O 1
ATOM 620 N N . ALA A 1 87 ? -26.401 -3.479 46.949 1.00 61.28 87 ALA A N 1
ATOM 621 C CA . ALA A 1 87 ? -27.211 -4.289 46.046 1.00 61.28 87 ALA A CA 1
ATOM 622 C C . ALA A 1 87 ? -28.013 -3.409 45.063 1.00 61.28 87 ALA A C 1
ATOM 624 O O . ALA A 1 87 ? -28.529 -2.363 45.470 1.00 61.28 87 ALA A O 1
ATOM 625 N N . PRO A 1 88 ? -28.144 -3.803 43.782 1.00 55.06 88 PRO A N 1
ATOM 626 C CA . PRO A 1 88 ? -28.944 -3.046 42.838 1.00 55.06 88 PRO A CA 1
ATOM 627 C C . PRO A 1 88 ? -30.424 -3.137 43.223 1.00 55.06 88 PRO A C 1
ATOM 629 O O . PRO A 1 88 ? -30.975 -4.211 43.457 1.00 55.06 88 PRO A O 1
ATOM 632 N N . ILE A 1 89 ? -31.043 -1.965 43.285 1.00 58.47 89 ILE A N 1
ATOM 633 C CA . ILE A 1 89 ? -32.475 -1.744 43.456 1.00 58.47 89 ILE A CA 1
ATOM 634 C C . ILE A 1 89 ? -33.204 -2.424 42.290 1.00 58.47 89 ILE A C 1
ATOM 636 O O . ILE A 1 89 ? -32.827 -2.246 41.131 1.00 58.47 89 ILE A O 1
ATOM 640 N N . THR A 1 90 ? -34.224 -3.218 42.60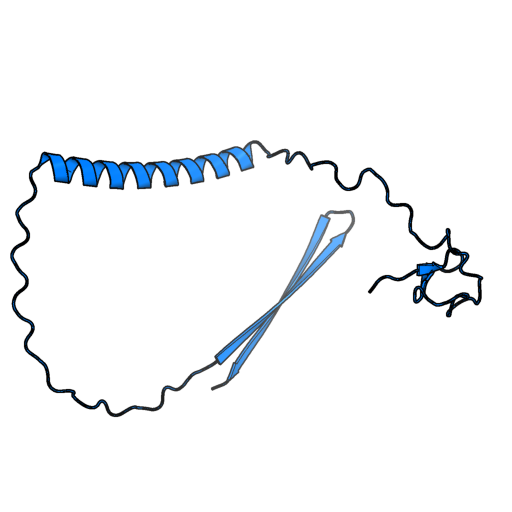2 1.00 49.56 90 THR A N 1
ATOM 641 C CA . THR A 1 90 ? -35.047 -3.965 41.648 1.00 49.56 90 THR A CA 1
ATOM 642 C C . THR A 1 90 ? -35.586 -3.036 40.558 1.00 49.56 90 THR A C 1
ATOM 644 O O . THR A 1 90 ? -36.293 -2.072 40.849 1.00 49.56 90 THR A O 1
ATOM 647 N N . ALA A 1 91 ? -35.245 -3.313 39.299 1.00 53.06 91 ALA A N 1
ATOM 648 C CA . ALA A 1 91 ? -35.743 -2.554 38.160 1.00 53.06 91 ALA A CA 1
ATOM 649 C C . ALA A 1 91 ? -37.257 -2.767 38.005 1.00 53.06 91 ALA A C 1
ATOM 651 O O . ALA A 1 91 ? -37.730 -3.898 37.895 1.00 53.06 91 ALA A O 1
ATOM 652 N N . VAL A 1 92 ? -38.011 -1.668 37.998 1.00 54.03 92 VAL A N 1
ATOM 653 C CA . VAL A 1 92 ? -39.438 -1.654 37.668 1.00 54.03 92 VAL A CA 1
ATOM 654 C C . VAL A 1 92 ? -39.593 -1.970 36.181 1.00 54.03 92 VAL A C 1
ATOM 656 O O . VAL A 1 92 ? -39.022 -1.285 35.332 1.00 54.03 92 VAL A O 1
ATOM 659 N N . THR A 1 93 ? -40.372 -3.003 35.871 1.00 47.38 93 THR A N 1
ATOM 660 C CA . THR A 1 93 ? -40.762 -3.377 34.509 1.00 47.38 93 THR A CA 1
ATOM 661 C C . THR A 1 93 ? -41.534 -2.227 33.864 1.00 47.38 93 THR A C 1
ATOM 663 O O . THR A 1 93 ? -42.665 -1.934 34.248 1.00 47.38 93 THR A O 1
ATOM 666 N N . GLN A 1 94 ? -40.926 -1.555 32.888 1.00 54.75 94 GLN A N 1
ATOM 667 C CA . GLN A 1 94 ? -41.622 -0.595 32.036 1.00 54.75 94 GLN A CA 1
ATOM 668 C C . GLN A 1 94 ? -42.379 -1.358 30.944 1.00 54.75 94 GLN A C 1
ATOM 670 O O . GLN A 1 94 ? -41.799 -2.187 30.242 1.00 54.75 94 GLN A O 1
ATOM 675 N N . ASN A 1 95 ? -43.678 -1.079 30.805 1.00 58.47 95 ASN A N 1
ATOM 676 C CA . ASN A 1 95 ? -44.469 -1.538 29.664 1.00 58.47 95 ASN A CA 1
ATOM 677 C C . ASN A 1 95 ? -43.827 -1.058 28.351 1.00 58.47 95 ASN A C 1
ATOM 679 O O . ASN A 1 95 ? -43.337 0.075 28.299 1.00 58.47 95 ASN A O 1
ATOM 683 N N . PRO A 1 96 ? -43.855 -1.867 27.278 1.00 49.25 96 PRO A N 1
ATOM 684 C CA . PRO A 1 96 ? -43.303 -1.456 26.000 1.00 49.25 96 PRO A CA 1
ATOM 685 C C . PRO A 1 96 ? -44.164 -0.335 25.410 1.00 49.25 96 PRO A C 1
ATOM 687 O O . PRO A 1 96 ? -45.306 -0.544 25.006 1.00 49.25 96 PRO A O 1
ATOM 690 N N . ILE A 1 97 ? -43.600 0.870 25.368 1.00 59.72 97 ILE A N 1
ATOM 691 C CA . ILE A 1 97 ? -44.089 1.955 24.522 1.00 59.72 97 ILE A CA 1
ATOM 692 C C . ILE A 1 97 ? -43.665 1.583 23.105 1.00 59.72 97 ILE A C 1
ATOM 694 O O . ILE A 1 97 ? -42.472 1.539 22.814 1.00 59.72 97 ILE A O 1
ATOM 698 N N . THR A 1 98 ? -44.623 1.276 22.236 1.00 60.00 98 THR A N 1
ATOM 699 C CA . THR A 1 98 ? -44.374 1.051 20.810 1.00 60.00 98 THR A CA 1
ATOM 700 C C . THR A 1 98 ? -43.918 2.375 20.187 1.00 60.00 98 THR A C 1
ATOM 702 O O . THR A 1 98 ? -44.719 3.313 20.147 1.00 60.00 98 THR A O 1
ATOM 705 N N . PRO A 1 99 ? -42.666 2.519 19.717 1.00 57.81 99 PRO A N 1
ATOM 706 C CA . PRO A 1 99 ? -42.271 3.736 19.032 1.00 57.81 99 PRO A CA 1
ATOM 707 C C . PRO A 1 99 ? -42.859 3.725 17.618 1.00 57.81 99 PRO A C 1
ATOM 709 O O . PRO A 1 99 ? -42.774 2.728 16.898 1.00 57.81 99 PRO A O 1
ATOM 712 N N . ALA A 1 100 ? -43.454 4.847 17.214 1.00 64.12 100 ALA A N 1
ATOM 713 C CA . ALA A 1 100 ? -43.744 5.111 15.814 1.00 64.12 100 ALA A CA 1
ATOM 714 C C . ALA A 1 100 ? -42.408 5.143 15.055 1.00 64.12 100 ALA A C 1
ATOM 716 O O . ALA A 1 100 ? -41.557 5.993 15.313 1.00 64.12 100 ALA A O 1
ATOM 717 N N . VAL A 1 101 ? -42.195 4.167 14.172 1.00 64.62 101 VAL A N 1
ATOM 718 C CA . VAL A 1 101 ? -40.986 4.073 13.351 1.00 64.62 101 VAL A CA 1
ATOM 719 C C . VAL A 1 101 ? -41.098 5.111 12.239 1.00 64.62 101 VAL A C 1
ATOM 721 O O . VAL A 1 101 ? -41.761 4.882 11.228 1.00 64.62 101 VAL A O 1
ATOM 724 N N . GLU A 1 102 ? -40.470 6.269 12.427 1.00 70.50 102 GLU A N 1
ATOM 725 C CA . GLU A 1 102 ? -40.186 7.171 11.313 1.00 70.50 102 GLU A CA 1
ATOM 726 C C . GLU A 1 102 ? -39.187 6.495 10.355 1.00 70.50 102 GLU A C 1
ATOM 728 O O . GLU A 1 102 ? -38.234 5.849 10.809 1.00 70.50 102 GLU A O 1
ATOM 733 N N . PRO A 1 103 ? -39.369 6.605 9.026 1.00 67.38 103 PRO A N 1
ATOM 734 C CA . PRO A 1 103 ? -38.431 6.025 8.079 1.00 67.38 103 PRO A CA 1
ATOM 735 C C . PRO A 1 103 ? -37.083 6.748 8.179 1.00 67.38 103 PRO A C 1
ATOM 737 O O . PRO A 1 103 ? -36.960 7.932 7.860 1.00 67.38 103 PRO A O 1
ATOM 740 N N . VAL A 1 104 ? -36.056 6.013 8.604 1.00 72.25 104 VAL A N 1
ATOM 741 C CA . VAL A 1 104 ? -34.669 6.487 8.644 1.00 72.25 104 VAL A CA 1
ATOM 742 C C . VAL A 1 104 ? -34.229 6.823 7.217 1.00 72.25 104 VAL A C 1
ATOM 744 O O . VAL A 1 104 ? -34.069 5.932 6.382 1.00 72.25 104 VAL A O 1
ATOM 747 N N . ARG A 1 105 ? -34.023 8.111 6.918 1.00 75.06 105 ARG A N 1
ATOM 748 C CA . ARG A 1 105 ? -33.414 8.535 5.651 1.00 75.06 105 ARG A CA 1
ATOM 749 C C . ARG A 1 105 ? -31.910 8.298 5.717 1.00 75.06 105 ARG A C 1
ATOM 751 O O . ARG A 1 105 ? -31.204 8.958 6.475 1.00 75.06 105 ARG A O 1
ATOM 758 N N . VAL A 1 106 ? -31.425 7.349 4.923 1.00 80.94 106 VAL A N 1
ATOM 759 C CA . VAL A 1 106 ? -29.999 7.016 4.840 1.00 80.94 106 VAL A CA 1
ATOM 760 C C . VAL A 1 106 ? -29.390 7.729 3.636 1.00 80.94 106 VAL A C 1
ATOM 762 O O . VAL A 1 106 ? -29.510 7.264 2.507 1.00 80.94 106 VAL A O 1
ATOM 765 N N . THR A 1 107 ? -28.698 8.842 3.874 1.00 85.50 107 THR A N 1
ATOM 766 C CA . THR A 1 107 ? -27.928 9.530 2.829 1.00 85.50 107 THR A CA 1
ATOM 767 C C . THR A 1 107 ? -26.554 8.880 2.684 1.00 85.50 107 THR A C 1
ATOM 769 O O . THR A 1 107 ? -25.748 8.893 3.614 1.00 85.50 107 THR A O 1
ATOM 772 N N . THR A 1 108 ? -26.254 8.340 1.503 1.00 87.19 108 THR A N 1
ATOM 773 C CA . THR A 1 108 ? -24.954 7.712 1.222 1.00 87.19 108 THR A CA 1
ATOM 774 C C . THR A 1 108 ? -24.040 8.702 0.509 1.00 87.19 108 THR A C 1
ATOM 776 O O . THR A 1 108 ? -24.370 9.198 -0.569 1.00 87.19 108 THR A O 1
ATOM 779 N N . THR A 1 109 ? -22.877 8.985 1.101 1.00 91.31 109 THR A N 1
ATOM 780 C CA . THR A 1 109 ? -21.832 9.808 0.472 1.00 91.31 109 THR A CA 1
ATOM 781 C C . THR A 1 109 ? -20.694 8.911 0.006 1.00 91.31 109 THR A C 1
ATOM 783 O O . THR A 1 109 ? -20.089 8.211 0.813 1.00 91.31 109 THR A O 1
ATOM 786 N N . ILE A 1 110 ? -20.393 8.940 -1.290 1.00 91.62 110 ILE A N 1
ATOM 787 C CA . ILE A 1 110 ? -19.272 8.216 -1.890 1.00 91.62 110 ILE A CA 1
ATOM 788 C C . ILE A 1 110 ? -18.180 9.233 -2.208 1.00 91.62 110 ILE A C 1
ATOM 790 O O . ILE A 1 110 ? -18.432 10.225 -2.891 1.00 91.62 110 ILE A O 1
ATOM 794 N N . ILE A 1 111 ? -16.966 8.981 -1.721 1.00 93.69 111 ILE A N 1
ATOM 795 C CA . ILE A 1 111 ? -15.787 9.805 -1.996 1.00 93.69 111 ILE A CA 1
ATOM 796 C C . ILE A 1 111 ? -14.801 8.948 -2.791 1.00 93.69 111 ILE A C 1
ATOM 798 O O . ILE A 1 111 ? -14.305 7.951 -2.274 1.00 93.69 111 ILE A O 1
ATOM 802 N N . SER A 1 112 ? -14.511 9.333 -4.036 1.00 93.19 112 SER A N 1
ATOM 803 C CA . SER A 1 112 ? -13.432 8.736 -4.835 1.00 93.19 112 SER A CA 1
ATOM 804 C C . SER A 1 112 ? -12.277 9.712 -4.928 1.00 93.19 112 SER A C 1
ATOM 806 O O . SER A 1 112 ? -12.454 10.862 -5.338 1.00 93.19 112 SER A O 1
ATOM 808 N N . GLN A 1 113 ? -11.086 9.242 -4.579 1.00 96.88 113 GLN A N 1
ATOM 809 C CA . GLN A 1 113 ? -9.860 10.017 -4.662 1.00 96.88 113 GLN A CA 1
ATOM 810 C C . GLN A 1 113 ? -8.866 9.297 -5.566 1.00 96.88 113 GLN A C 1
ATOM 812 O O . GLN A 1 113 ? -8.562 8.124 -5.358 1.00 96.88 113 GLN A O 1
ATOM 817 N N . ARG A 1 114 ? -8.342 10.019 -6.555 1.00 95.88 114 ARG A N 1
ATOM 818 C CA . ARG A 1 114 ? -7.244 9.577 -7.409 1.00 95.88 114 ARG A CA 1
ATOM 819 C C . ARG A 1 114 ? -6.045 10.479 -7.159 1.00 95.88 114 ARG A C 1
ATOM 821 O O . ARG A 1 114 ? -6.154 11.698 -7.251 1.00 95.88 114 ARG A O 1
ATOM 828 N N . VAL A 1 115 ? -4.909 9.872 -6.841 1.00 96.94 115 VAL A N 1
ATOM 829 C CA . VAL A 1 115 ? -3.633 10.571 -6.670 1.00 96.94 115 VAL A CA 1
ATOM 830 C C . VAL A 1 115 ? -2.714 10.138 -7.803 1.00 96.94 115 VAL A C 1
ATOM 832 O O . VAL A 1 115 ? -2.488 8.945 -7.996 1.00 96.94 115 VAL A O 1
ATOM 835 N N . VAL A 1 116 ? -2.228 11.103 -8.577 1.00 96.44 116 VAL A N 1
ATOM 836 C CA . VAL A 1 116 ? -1.267 10.889 -9.659 1.00 96.44 116 VAL A CA 1
ATOM 837 C C . VAL A 1 116 ? 0.031 11.576 -9.274 1.00 96.44 116 VAL A C 1
ATOM 839 O O . VAL A 1 116 ? 0.066 12.793 -9.107 1.00 96.44 116 VAL A O 1
ATOM 842 N N . GLU A 1 117 ? 1.094 10.797 -9.140 1.00 97.38 117 GLU A N 1
ATOM 843 C CA . GLU A 1 117 ? 2.434 11.293 -8.847 1.00 97.38 117 GLU A CA 1
ATOM 844 C C . GLU A 1 117 ? 3.302 11.223 -10.099 1.00 97.38 117 GLU A C 1
ATOM 846 O O . GLU A 1 117 ? 3.380 10.190 -10.764 1.00 97.38 117 GLU A O 1
ATOM 851 N N . ILE A 1 118 ? 3.952 12.335 -10.422 1.00 95.88 118 ILE A N 1
ATOM 852 C CA . ILE A 1 118 ? 4.860 12.481 -11.553 1.00 95.88 118 ILE A CA 1
ATOM 853 C C . ILE A 1 118 ? 6.268 12.602 -10.985 1.00 95.88 118 ILE A C 1
ATOM 855 O O . ILE A 1 118 ? 6.590 13.556 -10.272 1.00 95.88 118 ILE A O 1
ATOM 859 N N . TRP A 1 119 ? 7.087 11.613 -11.319 1.00 96.50 119 TRP A N 1
ATOM 860 C CA . TRP A 1 119 ? 8.462 11.477 -10.866 1.00 96.50 119 TRP A CA 1
ATOM 861 C C . TRP A 1 119 ? 9.410 11.685 -12.045 1.00 96.50 119 TRP A C 1
ATOM 863 O O . TRP A 1 119 ? 9.241 11.055 -13.089 1.00 96.50 119 TRP A O 1
ATOM 873 N N . GLU A 1 120 ? 10.438 12.512 -11.873 1.00 95.56 120 GLU A N 1
ATOM 874 C CA . GLU A 1 120 ? 11.529 12.656 -12.839 1.00 95.56 120 GLU A CA 1
ATOM 875 C C . GLU A 1 120 ? 12.863 12.463 -12.125 1.00 95.56 120 GLU A C 1
ATOM 877 O O . GLU A 1 120 ? 13.111 13.053 -11.079 1.00 95.56 120 GLU A O 1
ATOM 882 N N . ARG A 1 121 ? 13.740 11.618 -12.682 1.00 93.44 121 ARG A N 1
ATOM 883 C CA . ARG A 1 121 ? 15.082 11.342 -12.126 1.00 93.44 121 ARG A CA 1
ATOM 884 C C . ARG A 1 121 ? 15.091 10.952 -10.635 1.00 93.44 121 ARG A C 1
ATOM 886 O O . ARG A 1 121 ? 16.078 11.167 -9.944 1.00 93.44 121 ARG A O 1
ATOM 893 N N . GLY A 1 122 ? 14.014 10.326 -10.159 1.00 90.88 122 GLY A N 1
ATOM 894 C CA . GLY A 1 122 ? 13.877 9.888 -8.767 1.00 90.88 122 GLY A CA 1
ATOM 895 C C . GLY A 1 122 ? 13.381 10.970 -7.805 1.00 90.88 122 GLY A C 1
ATOM 896 O O . GLY A 1 122 ? 13.177 10.669 -6.632 1.00 90.88 122 GLY A O 1
ATOM 897 N N . GLU A 1 123 ? 13.125 12.186 -8.288 1.00 88.62 123 GLU A N 1
ATOM 898 C CA . GLU A 1 123 ? 12.495 13.252 -7.515 1.00 88.62 123 GLU A CA 1
ATOM 899 C C . GLU A 1 123 ? 11.016 13.387 -7.893 1.00 88.62 123 GLU A C 1
ATOM 901 O O . GLU A 1 123 ? 10.636 13.310 -9.066 1.00 88.62 123 GLU A O 1
ATOM 906 N N . LEU A 1 124 ? 10.159 13.563 -6.885 1.00 94.00 124 LEU A N 1
ATOM 907 C CA . LEU A 1 124 ? 8.741 13.836 -7.089 1.00 94.00 124 LEU A CA 1
ATOM 908 C C . LEU A 1 124 ? 8.590 15.283 -7.565 1.00 94.00 124 LEU A C 1
ATOM 910 O O . LEU A 1 124 ? 8.739 16.218 -6.782 1.00 94.00 124 LEU A O 1
ATOM 914 N N . VAL A 1 125 ? 8.271 15.464 -8.843 1.00 96.19 125 VAL A N 1
ATOM 915 C CA . VAL A 1 125 ? 8.146 16.794 -9.454 1.00 96.19 125 VAL A CA 1
ATOM 916 C C . VAL A 1 125 ? 6.733 17.343 -9.293 1.00 96.19 125 VAL A C 1
ATOM 918 O O . VAL A 1 125 ? 6.540 18.551 -9.157 1.00 96.19 125 VAL A O 1
ATOM 921 N N . ARG A 1 126 ? 5.715 16.473 -9.311 1.00 94.56 126 ARG A N 1
ATOM 922 C CA . ARG A 1 126 ? 4.320 16.915 -9.239 1.00 94.56 126 ARG A CA 1
ATOM 923 C C . ARG A 1 126 ? 3.404 15.842 -8.675 1.00 94.56 126 ARG A C 1
ATOM 925 O O . ARG A 1 126 ? 3.498 14.680 -9.045 1.00 94.56 126 ARG A O 1
ATOM 932 N N . GLN A 1 127 ? 2.452 16.258 -7.850 1.00 95.88 127 GLN A N 1
ATOM 933 C CA . GLN A 1 127 ? 1.357 15.415 -7.382 1.00 95.88 127 GLN A CA 1
ATOM 934 C C . GLN A 1 127 ? 0.029 16.085 -7.739 1.00 95.88 127 GLN A C 1
ATOM 936 O O . GLN A 1 127 ? -0.187 17.257 -7.436 1.00 95.88 127 GLN A O 1
ATOM 941 N N . VAL A 1 128 ? -0.850 15.356 -8.421 1.00 96.19 128 VAL A N 1
ATOM 942 C CA . VAL A 1 128 ? -2.195 15.808 -8.791 1.00 96.19 128 VAL A CA 1
ATOM 943 C C . VAL A 1 128 ? -3.202 14.961 -8.030 1.00 96.19 128 VAL A C 1
ATOM 945 O O . VAL A 1 128 ? -3.197 13.735 -8.136 1.00 96.19 128 VAL A O 1
ATOM 948 N N . VAL A 1 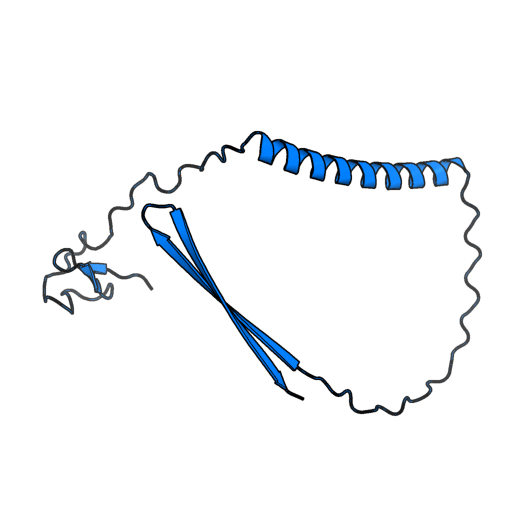129 ? -4.059 15.618 -7.250 1.00 96.50 129 VAL A N 1
ATOM 949 C CA . VAL A 1 129 ? -5.107 14.960 -6.466 1.00 96.50 129 VAL A CA 1
ATOM 950 C C . VAL A 1 129 ? -6.461 15.326 -7.052 1.00 96.50 129 VAL A C 1
ATOM 952 O O . VAL A 1 129 ? -6.908 16.466 -6.953 1.00 96.50 129 VAL A O 1
ATOM 955 N N . GLU A 1 130 ? -7.126 14.342 -7.640 1.00 96.94 130 GLU A N 1
ATOM 956 C CA . GLU A 1 130 ? -8.489 14.462 -8.144 1.00 96.94 130 GLU A CA 1
ATOM 957 C C . GLU A 1 130 ? -9.446 13.845 -7.124 1.00 96.94 130 GLU A C 1
ATOM 959 O O . GLU A 1 130 ? -9.322 12.670 -6.767 1.00 96.94 130 GLU A O 1
ATOM 964 N N . ARG A 1 131 ? -10.414 14.628 -6.640 1.00 96.38 131 ARG A N 1
ATOM 965 C CA . ARG A 1 131 ? -11.417 14.166 -5.674 1.00 96.38 131 ARG A CA 1
ATOM 966 C C . ARG A 1 131 ? -12.817 14.377 -6.224 1.00 96.38 131 ARG A C 1
ATOM 968 O O . ARG A 1 131 ? -13.203 15.504 -6.515 1.00 96.38 131 ARG A O 1
ATOM 975 N N . HIS A 1 132 ? -13.581 13.296 -6.281 1.00 95.69 132 HIS A N 1
ATOM 976 C CA . HIS A 1 132 ? -14.985 13.300 -6.661 1.00 95.69 132 HIS A CA 1
ATOM 977 C C . HIS A 1 132 ? -15.845 12.902 -5.465 1.00 95.69 132 HIS A C 1
ATOM 979 O O . HIS A 1 132 ? -15.502 11.984 -4.715 1.00 95.69 132 HIS A O 1
ATOM 985 N N . VAL A 1 133 ? -16.954 13.613 -5.283 1.00 94.56 133 VAL A N 1
ATOM 986 C CA . VAL A 1 133 ? -17.906 13.376 -4.200 1.00 94.56 133 VAL A CA 1
ATOM 987 C C . VAL A 1 133 ? -19.284 13.220 -4.816 1.00 94.56 133 VAL A C 1
ATOM 989 O O . VAL A 1 133 ? -19.761 14.123 -5.500 1.00 94.56 133 VAL A O 1
ATOM 992 N N . TRP A 1 134 ? -19.923 12.086 -4.551 1.00 92.38 134 TRP A N 1
ATOM 993 C CA . TRP A 1 134 ? -21.304 11.835 -4.942 1.00 92.38 134 TRP A CA 1
ATOM 994 C C . TRP A 1 134 ? -22.149 11.669 -3.692 1.00 92.38 134 TRP A C 1
ATOM 996 O O . TRP A 1 134 ? -21.774 10.947 -2.766 1.00 92.38 134 TRP A O 1
ATOM 1006 N N . ARG A 1 135 ? -23.306 12.323 -3.678 1.00 90.19 135 ARG A N 1
ATOM 1007 C CA . ARG A 1 135 ? -24.322 12.144 -2.647 1.00 90.19 135 ARG A CA 1
ATOM 1008 C C . ARG A 1 135 ? -25.535 11.481 -3.281 1.00 90.19 135 ARG A C 1
ATOM 1010 O O . ARG A 1 135 ? -26.048 11.972 -4.283 1.00 90.19 135 ARG A O 1
ATOM 1017 N N . LYS A 1 136 ? -25.981 10.381 -2.683 1.00 81.56 136 LYS A N 1
ATOM 1018 C CA . LYS A 1 136 ? -27.266 9.754 -2.976 1.00 81.56 136 LYS A CA 1
ATOM 1019 C C . LYS A 1 136 ? -28.181 9.985 -1.777 1.00 81.56 136 LYS A C 1
ATOM 1021 O O . LYS A 1 136 ? -27.854 9.537 -0.674 1.00 81.56 136 LYS A O 1
ATOM 1026 N N . GLU 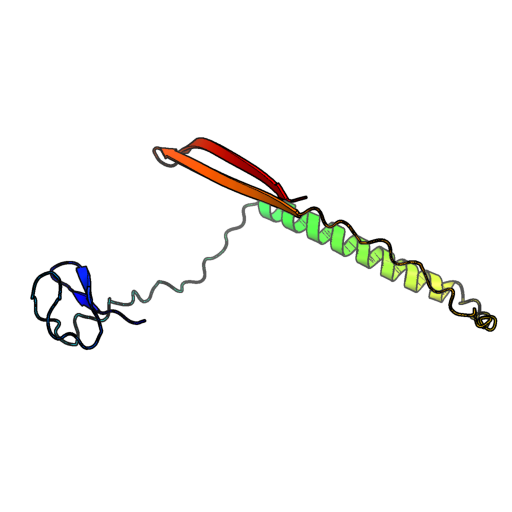A 1 137 ? -29.242 10.753 -1.999 1.00 75.81 137 GLU A N 1
ATOM 1027 C CA . GLU A 1 137 ? -30.299 11.037 -1.017 1.00 75.81 137 GLU A CA 1
ATOM 1028 C C . GLU A 1 137 ? -31.388 9.963 -1.021 1.00 75.81 137 GLU A C 1
ATOM 1030 O O . GLU A 1 137 ? -31.576 9.312 -2.078 1.00 75.81 137 GLU A O 1
#

Sequence (137 aa):
MVERICPACRHGNPLENRYCGACGAALTGNDALAPREPGALAPRTLSLSPAQMRQIGAALALGAATLAVEVGKAWLRRRMGTPAPVAPITAVTQNPITPAVEPVRVTTTIISQRVVEIWERGELVRQVVERHVWRKE

Foldseek 3Di:
DQWFQDPVPRDTHDLPDQADPPPRHGRPNPNRPDPPPPPPPDPPPPPDDPVNVVVVVVVVVVVVVVVVVVVVVVVVCVVVDPDDDDDDDDDDDDDDDDDDDDDDDDKDKDKDKDWDFDDDPNDGPDIDIDIDIDIDD